Protein AF-A0A383B8U0-F1 (afdb_monomer_lite)

Foldseek 3Di:
DPDDDAAQPNDPLLVVLVVVVVVCVVVVHDQQADAFDFDDDPPDDDDPVSVVRVVSSVSNVVSNVSVVTD

InterPro domains:
  IPR002904 Lysine-tRNA ligase [PF01921] (11-68)
  IPR002904 Lysine-tRNA ligase [PTHR37940] (11-70)
  IPR014729 Rossmann-like alpha/beta/alpha sandwich fold [G3DSA:3.40.50.620] (11-70)

Radius of gyration: 14.83 Å; chains: 1; bounding box: 36×29×45 Å

Secondary structure (DSSP, 8-state):
-PPPPP-TTS-HHHHHHHHHHHHHHHTT---S---------TTS---HHHHHHHHHHHHHHHHHHHTT--

pLDDT: mean 93.25, std 6.88, range [54.56, 98.25]

Sequence (70 aa):
MTEQKIIGKGTWIDKLAHELIEREKQLGRKTDLVRVESGLGASGIPHIGSLGDAVRAYGVKLALENLGYK

Organism: NCBI:txid408172

Structure (mmCIF, N/CA/C/O backbone):
data_AF-A0A383B8U0-F1
#
_entry.id   AF-A0A383B8U0-F1
#
loop_
_atom_site.group_PDB
_atom_site.id
_atom_site.type_symbol
_atom_site.label_atom_id
_atom_site.label_alt_id
_atom_site.label_comp_id
_atom_site.label_asym_id
_atom_site.label_entity_id
_atom_site.label_seq_id
_atom_site.pdbx_PDB_ins_code
_atom_site.Cartn_x
_atom_site.Cartn_y
_atom_site.Cartn_z
_atom_site.occupancy
_atom_site.B_iso_or_equiv
_atom_site.auth_seq_id
_atom_site.auth_comp_id
_atom_site.auth_asym_id
_atom_site.auth_atom_id
_atom_site.pdbx_PDB_model_num
ATOM 1 N N . MET A 1 1 ? 1.570 21.934 22.441 1.00 54.56 1 MET A N 1
ATOM 2 C CA . MET A 1 1 ? 1.990 21.160 21.252 1.00 54.56 1 MET A CA 1
ATOM 3 C C . MET A 1 1 ? 0.927 20.105 21.022 1.00 54.56 1 MET A C 1
ATOM 5 O O . MET A 1 1 ? 0.636 19.375 21.955 1.00 54.56 1 MET A O 1
ATOM 9 N N . THR A 1 2 ? 0.274 20.081 19.862 1.00 66.69 2 THR A N 1
ATOM 10 C CA . THR A 1 2 ? -0.649 18.990 19.510 1.00 66.69 2 THR A CA 1
ATOM 11 C C . THR A 1 2 ? 0.161 17.712 19.316 1.00 66.69 2 THR A C 1
ATOM 13 O O . THR A 1 2 ? 1.086 17.712 18.502 1.00 66.69 2 THR A O 1
ATOM 16 N N . GLU A 1 3 ? -0.145 16.652 20.065 1.00 80.50 3 GLU A N 1
ATOM 17 C CA . GLU A 1 3 ? 0.475 15.339 19.861 1.00 80.50 3 GLU A CA 1
ATOM 18 C C . GLU A 1 3 ? 0.229 14.866 18.425 1.00 80.50 3 GLU A C 1
ATOM 20 O O . GLU A 1 3 ? -0.903 14.859 17.935 1.00 80.50 3 GLU A O 1
ATOM 25 N N . GLN A 1 4 ? 1.302 14.491 17.727 1.00 81.44 4 GLN A N 1
ATOM 26 C CA . GLN A 1 4 ? 1.182 13.877 16.412 1.00 81.44 4 GLN A CA 1
ATOM 27 C C . GLN A 1 4 ? 0.728 12.429 16.587 1.00 81.44 4 GLN A C 1
ATOM 29 O O . GLN A 1 4 ? 1.430 11.610 17.178 1.00 81.44 4 GLN A O 1
ATOM 34 N N . LYS A 1 5 ? -0.453 12.107 16.055 1.00 89.12 5 LYS A N 1
ATOM 35 C CA . LYS A 1 5 ? -0.965 10.737 16.025 1.00 89.12 5 LYS A CA 1
ATOM 36 C C . LYS A 1 5 ? -0.073 9.872 15.130 1.00 89.12 5 LYS A C 1
ATOM 38 O O . LYS A 1 5 ? 0.058 10.146 13.938 1.00 89.12 5 LYS A O 1
ATOM 43 N N . ILE A 1 6 ? 0.486 8.803 15.692 1.00 92.06 6 ILE A N 1
ATOM 44 C CA . ILE A 1 6 ? 1.236 7.787 14.944 1.00 92.06 6 ILE A CA 1
ATOM 45 C C . ILE A 1 6 ? 0.253 6.732 14.421 1.00 92.06 6 ILE A C 1
ATOM 47 O O . ILE A 1 6 ? -0.588 6.232 15.167 1.00 92.06 6 ILE A O 1
ATOM 51 N N . ILE A 1 7 ? 0.344 6.410 13.129 1.00 93.25 7 ILE A N 1
ATOM 52 C CA . ILE A 1 7 ? -0.463 5.379 12.461 1.00 93.25 7 ILE A CA 1
ATOM 53 C C . ILE A 1 7 ? 0.460 4.213 12.111 1.00 93.25 7 ILE A C 1
ATOM 55 O O . ILE A 1 7 ? 1.499 4.431 11.489 1.00 93.25 7 ILE A O 1
ATOM 59 N N . GLY A 1 8 ? 0.082 2.987 12.484 1.00 90.75 8 GLY A N 1
ATOM 60 C CA . GLY A 1 8 ? 0.864 1.788 12.172 1.00 90.75 8 GLY A CA 1
ATOM 61 C C . GLY A 1 8 ? 2.301 1.900 12.684 1.00 90.75 8 GLY A C 1
ATOM 62 O O . GLY A 1 8 ? 2.525 2.122 13.873 1.00 90.75 8 GLY A O 1
ATOM 63 N N . LYS A 1 9 ? 3.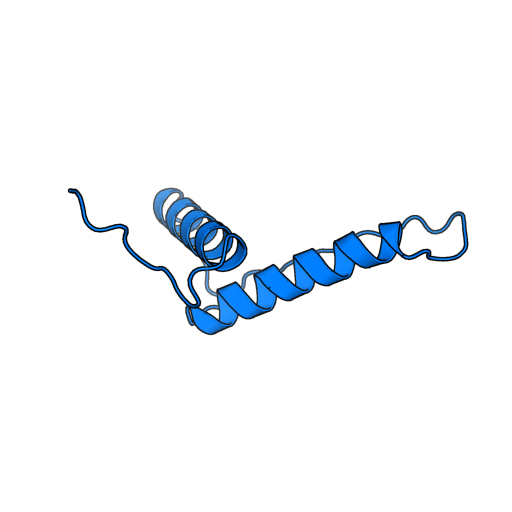277 1.780 11.776 1.00 93.38 9 LYS A N 1
ATOM 64 C CA . LYS A 1 9 ? 4.711 1.914 12.089 1.00 93.38 9 LYS A CA 1
ATOM 65 C C . LYS A 1 9 ? 5.222 3.359 12.024 1.00 93.38 9 LYS A C 1
ATOM 67 O O . LYS A 1 9 ? 6.423 3.584 12.149 1.00 93.38 9 LYS A O 1
ATOM 72 N N . GLY A 1 10 ? 4.339 4.334 11.816 1.00 94.12 10 GLY A N 1
ATOM 73 C CA . GLY A 1 10 ? 4.696 5.747 11.698 1.00 94.12 10 GLY A CA 1
ATOM 74 C C . GLY A 1 10 ? 5.307 6.121 10.349 1.00 94.12 10 GLY A C 1
ATOM 75 O O . GLY A 1 10 ? 5.957 7.159 10.244 1.00 94.12 10 GLY A O 1
ATOM 76 N N . THR A 1 11 ? 5.121 5.298 9.312 1.00 95.31 11 THR A N 1
ATOM 77 C CA . THR A 1 11 ? 5.599 5.610 7.961 1.00 95.31 11 THR A CA 1
ATOM 78 C C . THR A 1 11 ? 4.555 6.390 7.164 1.00 95.31 11 THR A C 1
ATOM 80 O O . THR A 1 11 ? 3.358 6.380 7.457 1.00 95.31 11 THR A O 1
ATOM 83 N N . TRP A 1 12 ? 4.996 7.042 6.089 1.00 95.94 12 TRP A N 1
ATOM 84 C CA . TRP A 1 12 ? 4.081 7.699 5.153 1.00 95.94 12 TRP A CA 1
ATOM 85 C C . TRP A 1 12 ? 3.157 6.699 4.431 1.00 95.94 12 TRP A C 1
ATOM 87 O O . TRP A 1 12 ? 2.045 7.062 4.056 1.00 95.94 12 TRP A O 1
ATOM 97 N N . ILE A 1 13 ? 3.584 5.440 4.280 1.00 97.25 13 ILE A N 1
ATOM 98 C CA . ILE A 1 13 ? 2.789 4.370 3.662 1.00 97.25 13 ILE A CA 1
ATOM 99 C C . ILE A 1 13 ? 1.632 3.966 4.584 1.00 97.25 13 ILE A C 1
ATOM 101 O O . ILE A 1 13 ? 0.513 3.787 4.109 1.00 97.25 13 ILE A O 1
ATOM 105 N N . ASP A 1 14 ? 1.873 3.895 5.899 1.00 97.00 14 ASP A N 1
ATOM 106 C CA . ASP A 1 14 ? 0.821 3.623 6.889 1.00 97.00 14 ASP A CA 1
ATOM 107 C C . ASP A 1 14 ? -0.274 4.698 6.838 1.00 97.00 14 ASP A C 1
ATOM 109 O O . ASP A 1 14 ? -1.467 4.389 6.844 1.00 97.00 14 ASP A O 1
ATOM 113 N N . LYS A 1 15 ? 0.133 5.971 6.732 1.00 96.44 15 LYS A N 1
ATOM 114 C CA . LYS A 1 15 ? -0.799 7.093 6.581 1.00 96.44 15 LYS A CA 1
ATOM 115 C C . LYS A 1 15 ? -1.606 6.982 5.285 1.00 96.44 15 LYS A C 1
ATOM 117 O O . LYS A 1 15 ? -2.825 7.118 5.331 1.00 96.44 15 LYS A O 1
ATOM 122 N N . LEU A 1 16 ? -0.949 6.700 4.160 1.00 97.12 16 LEU A N 1
ATOM 123 C CA . LEU A 1 16 ? -1.613 6.539 2.864 1.00 97.12 16 LEU A CA 1
ATOM 124 C C . LEU A 1 16 ? -2.658 5.417 2.901 1.00 97.12 16 LEU A C 1
ATOM 126 O O . LEU A 1 16 ? -3.790 5.624 2.469 1.00 97.12 16 LEU A O 1
ATOM 130 N N . ALA A 1 17 ? -2.305 4.247 3.442 1.00 97.69 17 ALA A N 1
ATOM 131 C CA . ALA A 1 17 ? -3.228 3.120 3.568 1.00 97.69 17 ALA A CA 1
ATOM 132 C C . ALA A 1 17 ? -4.431 3.464 4.465 1.00 97.69 17 ALA A C 1
ATOM 134 O O . ALA A 1 17 ? -5.569 3.140 4.127 1.00 97.69 17 ALA A O 1
ATOM 135 N N . HIS A 1 18 ? -4.197 4.171 5.575 1.00 97.19 18 HIS A N 1
ATOM 136 C CA . HIS A 1 18 ? -5.262 4.621 6.470 1.00 97.19 18 HIS A CA 1
ATOM 137 C C . HIS A 1 18 ? -6.226 5.595 5.783 1.00 97.19 18 HIS A C 1
ATOM 139 O O . HIS A 1 18 ? -7.437 5.390 5.829 1.00 97.19 18 HIS A O 1
ATOM 145 N N . GLU A 1 19 ? -5.703 6.619 5.107 1.00 97.38 19 GLU A N 1
ATOM 146 C CA . GLU A 1 19 ? -6.519 7.612 4.398 1.00 97.38 19 GLU A CA 1
ATOM 147 C C . GLU A 1 19 ? -7.304 6.992 3.234 1.00 97.38 19 GLU A C 1
ATOM 149 O O . GLU A 1 19 ? -8.462 7.351 3.016 1.00 97.38 19 GLU A O 1
ATOM 154 N N . LEU A 1 20 ? -6.716 6.021 2.525 1.00 97.19 20 LEU A N 1
ATOM 155 C CA . LEU A 1 20 ? -7.399 5.265 1.476 1.00 97.19 20 LEU A CA 1
ATOM 156 C C . LEU A 1 20 ? -8.625 4.527 2.029 1.00 97.19 20 LEU A C 1
ATOM 158 O O . LEU A 1 20 ? -9.720 4.661 1.487 1.00 97.19 20 LEU A O 1
ATOM 162 N N . ILE A 1 21 ? -8.464 3.795 3.131 1.00 97.81 21 ILE A N 1
ATOM 163 C CA . ILE A 1 21 ? -9.562 3.062 3.767 1.00 97.81 21 ILE A CA 1
ATOM 164 C C . ILE A 1 21 ? -10.655 4.004 4.278 1.00 97.81 21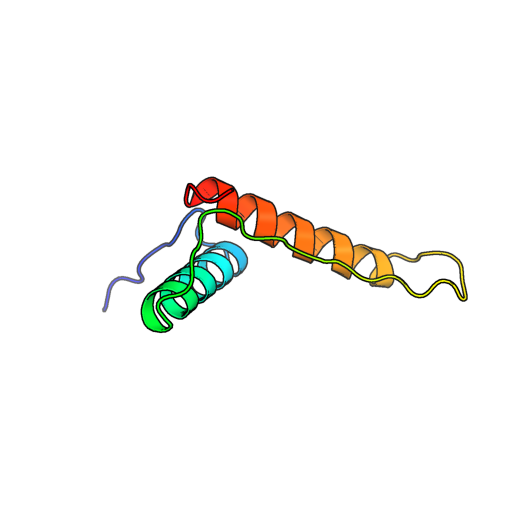 ILE A C 1
ATOM 166 O O . ILE A 1 21 ? -11.838 3.745 4.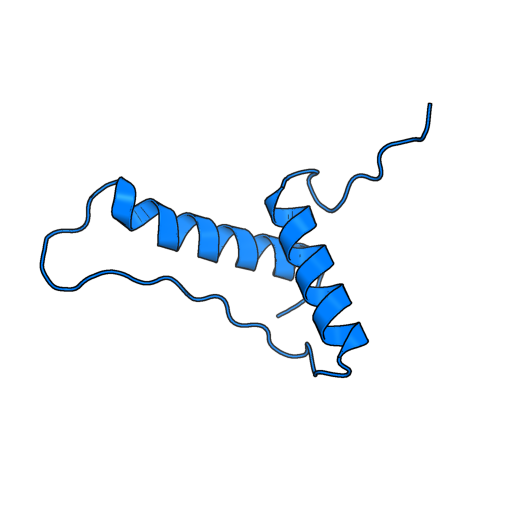054 1.00 97.81 21 ILE A O 1
ATOM 170 N N . GLU A 1 22 ? -10.286 5.099 4.944 1.00 97.38 22 GLU A N 1
ATOM 171 C CA . GLU A 1 22 ? -11.266 6.070 5.439 1.00 97.38 22 GLU A CA 1
ATOM 172 C C . GLU A 1 22 ? -12.061 6.697 4.290 1.00 97.38 22 GLU A C 1
ATOM 174 O O . GLU A 1 22 ? -13.282 6.825 4.383 1.00 97.38 22 GLU A O 1
ATOM 179 N N . ARG A 1 23 ? -11.406 6.989 3.161 1.00 98.06 23 ARG A N 1
ATOM 180 C CA . ARG A 1 23 ? -12.087 7.441 1.946 1.00 98.06 23 ARG A CA 1
ATOM 181 C C . ARG A 1 23 ? -13.064 6.395 1.409 1.00 98.06 23 ARG A C 1
ATOM 183 O O . ARG A 1 23 ? -14.197 6.748 1.090 1.00 98.06 23 ARG A O 1
ATOM 190 N N . GLU A 1 24 ? -12.668 5.128 1.285 1.00 97.62 24 GLU A N 1
ATOM 191 C CA . GLU A 1 24 ? -13.573 4.090 0.765 1.00 97.62 24 GLU A CA 1
ATOM 192 C C . GLU A 1 24 ? -14.798 3.893 1.676 1.00 97.62 24 GLU A C 1
ATOM 194 O O . GLU A 1 24 ? -15.916 3.764 1.171 1.00 97.62 24 GLU A O 1
ATOM 199 N N . LYS A 1 25 ? -14.623 3.983 3.004 1.00 96.94 25 LYS A N 1
ATOM 200 C CA . LYS A 1 25 ? -15.736 3.986 3.970 1.00 96.94 25 LYS A CA 1
ATOM 201 C C . LYS A 1 25 ? -16.654 5.195 3.801 1.00 96.94 25 LYS A C 1
ATOM 203 O O . LYS A 1 25 ? -17.870 5.026 3.787 1.00 96.94 25 LYS A O 1
ATOM 208 N N . GLN A 1 26 ? -16.096 6.398 3.637 1.00 98.25 26 GLN A N 1
ATOM 209 C CA . GLN A 1 26 ? -16.875 7.620 3.380 1.00 98.25 26 GLN A CA 1
ATOM 210 C C . GLN A 1 26 ? -17.696 7.520 2.088 1.00 98.25 26 GLN A C 1
ATOM 212 O O . GLN A 1 26 ? -18.808 8.037 2.020 1.00 98.25 26 GLN A O 1
ATOM 217 N N . LEU A 1 27 ? -17.170 6.827 1.077 1.00 97.94 27 LEU A N 1
ATOM 218 C CA . LEU A 1 27 ? -17.860 6.561 -0.187 1.00 97.94 27 LEU A CA 1
ATOM 219 C C . LEU A 1 27 ? -18.846 5.380 -0.113 1.00 97.94 27 LEU A C 1
ATOM 221 O O . LEU A 1 27 ? -19.485 5.070 -1.119 1.00 97.94 27 LEU A O 1
ATOM 225 N N . GLY A 1 28 ? -18.962 4.699 1.033 1.00 97.38 28 GLY A N 1
ATOM 226 C CA . GLY A 1 28 ? -19.839 3.539 1.214 1.00 97.38 28 GLY A CA 1
ATOM 227 C C . GLY A 1 28 ? -19.425 2.309 0.399 1.00 97.38 28 GLY A C 1
ATOM 228 O O . GLY A 1 28 ? -20.264 1.465 0.081 1.00 97.38 28 GLY A O 1
ATOM 229 N N . ARG A 1 29 ? -18.148 2.205 0.013 1.00 96.75 29 ARG A N 1
ATOM 230 C CA . ARG A 1 29 ? -17.629 1.084 -0.778 1.00 96.75 29 ARG A CA 1
ATOM 231 C C . ARG A 1 29 ? -17.149 -0.041 0.127 1.00 96.75 29 ARG A C 1
ATOM 233 O O . ARG A 1 29 ? -16.673 0.181 1.236 1.00 9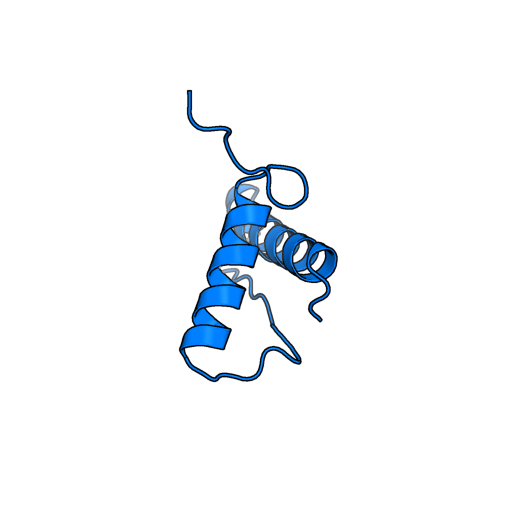6.75 29 ARG A O 1
ATOM 240 N N . LYS A 1 30 ? -17.265 -1.271 -0.371 1.00 95.31 30 LYS A N 1
ATOM 241 C CA . LYS A 1 30 ? -16.796 -2.457 0.347 1.00 95.31 30 LYS A CA 1
ATOM 242 C C . LYS A 1 30 ? -15.272 -2.486 0.370 1.00 95.31 30 LYS A C 1
ATOM 244 O O . LYS A 1 30 ? -14.638 -2.366 -0.674 1.00 95.31 30 LYS A O 1
ATOM 249 N N . THR A 1 31 ? -14.713 -2.714 1.551 1.00 95.81 31 THR A N 1
ATOM 250 C CA . THR A 1 31 ? -13.268 -2.855 1.784 1.00 95.81 31 THR A CA 1
ATOM 251 C C . THR A 1 31 ? -12.883 -4.297 2.124 1.00 95.81 31 THR A C 1
ATOM 253 O O . THR A 1 31 ? -11.824 -4.531 2.694 1.00 95.81 31 THR A O 1
ATOM 256 N N . ASP A 1 32 ? -13.744 -5.267 1.799 1.00 94.56 32 ASP A N 1
ATOM 257 C CA . ASP A 1 32 ? -13.533 -6.696 2.088 1.00 94.56 32 ASP A CA 1
ATOM 258 C C . ASP A 1 32 ? -12.313 -7.272 1.343 1.00 94.56 32 ASP A C 1
ATOM 260 O O . ASP A 1 32 ? -11.750 -8.290 1.746 1.00 94.56 32 ASP A O 1
ATOM 264 N N . LEU A 1 33 ? -11.938 -6.637 0.227 1.00 95.19 33 LEU A N 1
ATOM 265 C CA . LEU A 1 33 ? -10.764 -6.958 -0.573 1.00 95.19 33 LEU A CA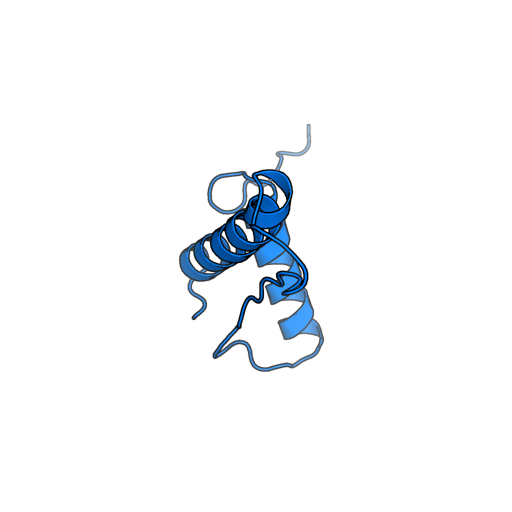 1
ATOM 266 C C . LEU A 1 33 ? -10.233 -5.690 -1.251 1.00 95.19 33 LEU A C 1
ATOM 268 O O . LEU A 1 33 ? -10.925 -5.095 -2.081 1.00 95.19 33 LEU A O 1
ATOM 272 N N . VAL A 1 34 ? -8.992 -5.318 -0.950 1.00 95.88 34 VAL A N 1
ATOM 273 C CA . VAL A 1 34 ? -8.296 -4.169 -1.535 1.00 95.88 34 VAL A CA 1
ATOM 274 C C . VAL A 1 34 ? -7.092 -4.670 -2.322 1.00 95.88 34 VAL A C 1
ATOM 276 O O . VAL A 1 34 ? -6.179 -5.289 -1.787 1.00 95.88 34 VAL A O 1
ATOM 279 N N . ARG A 1 35 ? -7.072 -4.399 -3.629 1.00 96.38 35 ARG A N 1
ATOM 280 C CA . ARG A 1 35 ? -5.961 -4.802 -4.498 1.00 96.38 35 ARG A CA 1
ATOM 281 C C . ARG A 1 35 ? -5.021 -3.629 -4.723 1.00 96.38 35 ARG A C 1
ATOM 283 O O . ARG A 1 35 ? -5.466 -2.550 -5.104 1.00 96.38 35 ARG A O 1
ATOM 290 N N . VAL A 1 36 ? -3.731 -3.871 -4.526 1.00 96.81 36 VAL A N 1
ATOM 291 C CA . VAL A 1 36 ? -2.672 -2.987 -5.019 1.00 96.81 36 VAL A CA 1
ATOM 292 C C . VAL A 1 36 ? -2.243 -3.440 -6.408 1.00 96.81 36 VAL A C 1
ATOM 294 O O . VAL A 1 36 ? -2.344 -4.620 -6.745 1.00 96.81 36 VAL A O 1
ATOM 297 N N . GLU A 1 37 ? -1.731 -2.507 -7.194 1.00 96.69 37 GLU A N 1
ATOM 298 C CA . GLU A 1 37 ? -1.215 -2.764 -8.531 1.00 96.69 37 GLU A CA 1
ATOM 299 C C . GLU A 1 37 ? 0.149 -2.094 -8.678 1.00 96.69 37 GLU A C 1
ATOM 301 O O . GLU A 1 37 ? 0.398 -1.040 -8.091 1.00 96.69 37 GLU A O 1
ATOM 306 N N . SER A 1 38 ? 1.025 -2.719 -9.459 1.00 94.75 38 SER A N 1
ATOM 307 C CA . SER A 1 38 ? 2.245 -2.099 -9.964 1.00 94.75 38 SER A CA 1
ATOM 308 C C . SER A 1 38 ? 2.362 -2.355 -11.455 1.00 94.75 38 SER A C 1
ATOM 310 O O . SER A 1 38 ? 2.050 -3.458 -11.912 1.00 94.75 38 SER A O 1
ATOM 312 N N . GLY A 1 39 ? 2.860 -1.372 -12.194 1.00 92.12 39 GLY A N 1
ATOM 313 C CA . GLY A 1 39 ? 3.029 -1.451 -13.639 1.00 92.12 39 GLY A CA 1
ATOM 314 C C . GLY A 1 39 ? 4.493 -1.511 -14.055 1.00 92.12 39 GLY A C 1
ATOM 315 O O . GLY A 1 39 ? 5.364 -0.892 -13.446 1.00 92.12 39 GLY A O 1
ATOM 316 N N . LEU A 1 40 ? 4.763 -2.221 -15.150 1.00 89.69 40 LEU A N 1
ATOM 317 C CA . LEU A 1 40 ? 6.066 -2.219 -15.805 1.00 89.69 40 LEU A CA 1
ATOM 318 C C . LEU A 1 40 ? 5.888 -2.191 -17.325 1.00 89.69 40 LEU A C 1
ATOM 320 O O . LEU A 1 40 ? 5.146 -2.996 -17.885 1.00 89.69 40 LEU A O 1
ATOM 324 N N . GLY A 1 41 ? 6.595 -1.284 -17.999 1.00 89.00 41 GLY A N 1
ATOM 325 C CA . GLY A 1 41 ? 6.631 -1.249 -19.459 1.00 89.00 41 GLY A CA 1
ATOM 326 C C . GLY A 1 41 ? 7.368 -2.462 -20.030 1.00 89.00 41 GLY A C 1
ATOM 327 O O . GLY A 1 41 ? 8.513 -2.716 -19.669 1.00 89.00 41 GLY A O 1
ATOM 328 N N . ALA A 1 42 ? 6.735 -3.181 -20.961 1.00 87.94 42 ALA A N 1
ATOM 329 C CA . ALA A 1 42 ? 7.301 -4.380 -21.594 1.00 87.94 42 ALA A CA 1
ATOM 330 C C . ALA A 1 42 ? 8.325 -4.084 -22.712 1.00 87.94 42 ALA A C 1
ATOM 332 O O . ALA A 1 42 ? 8.771 -4.991 -23.407 1.00 87.94 42 ALA A O 1
ATOM 333 N N . SER A 1 43 ? 8.686 -2.817 -22.921 1.00 90.38 43 SER A N 1
ATOM 334 C CA . SER A 1 43 ? 9.546 -2.374 -24.023 1.00 90.38 43 SER A CA 1
ATOM 335 C C . SER A 1 43 ? 11.048 -2.489 -23.739 1.00 90.38 43 SER A C 1
ATOM 337 O O . SER A 1 43 ? 11.849 -2.135 -24.601 1.00 90.38 43 SER A O 1
ATOM 339 N N . GLY A 1 44 ? 11.458 -2.929 -22.546 1.00 87.00 44 GLY A N 1
ATOM 340 C CA . GLY A 1 44 ? 12.869 -2.971 -22.161 1.00 87.00 44 GLY A CA 1
ATOM 341 C C . GLY A 1 44 ? 13.155 -3.814 -20.921 1.00 87.00 44 GLY A C 1
ATOM 342 O O . GLY A 1 44 ? 12.256 -4.392 -20.314 1.00 87.00 44 GLY A O 1
ATOM 343 N N . ILE A 1 45 ? 14.437 -3.884 -20.554 1.00 90.94 45 ILE A N 1
ATOM 344 C CA .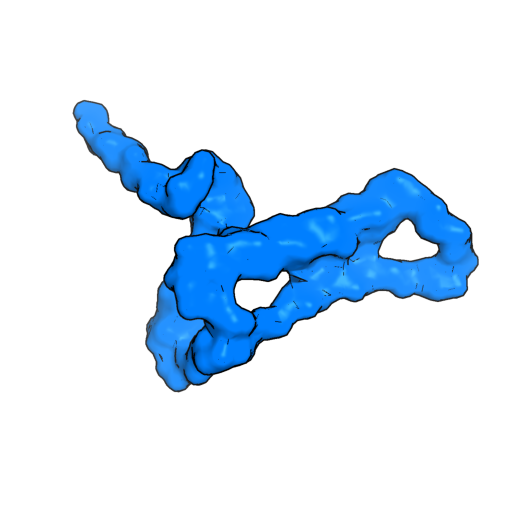 ILE A 1 45 ? 14.905 -4.618 -19.371 1.00 90.94 45 ILE A CA 1
ATOM 345 C C . ILE A 1 45 ? 14.574 -3.800 -18.108 1.00 90.94 45 ILE A C 1
ATOM 347 O O . ILE A 1 45 ? 14.885 -2.605 -18.074 1.00 90.94 45 ILE A O 1
ATOM 351 N N . PRO A 1 46 ? 13.981 -4.412 -17.062 1.00 88.81 46 PRO A N 1
ATOM 352 C CA . PRO A 1 46 ? 13.728 -3.731 -15.797 1.00 88.81 46 PRO A CA 1
ATOM 353 C C . PRO A 1 46 ? 15.008 -3.123 -15.209 1.00 88.81 46 PRO A C 1
ATOM 355 O O . PRO A 1 46 ? 16.063 -3.755 -15.202 1.00 88.81 46 PRO A O 1
ATOM 358 N N . HIS A 1 47 ? 14.904 -1.916 -14.658 1.00 90.50 47 HIS A N 1
ATOM 359 C CA . HIS A 1 47 ? 15.993 -1.245 -13.948 1.00 90.50 47 HIS A CA 1
ATOM 360 C C . HIS A 1 47 ? 15.536 -0.803 -12.553 1.00 90.50 47 HIS A C 1
ATOM 362 O O . HIS A 1 47 ? 14.363 -0.900 -12.196 1.00 90.50 47 HIS A O 1
ATOM 368 N N . ILE A 1 48 ? 16.461 -0.292 -11.737 1.00 91.50 48 ILE A N 1
ATOM 369 C CA . ILE A 1 48 ? 16.173 0.046 -10.332 1.00 91.50 48 ILE A CA 1
ATOM 370 C C . ILE A 1 48 ? 14.999 1.026 -10.169 1.00 91.50 48 ILE A C 1
ATOM 372 O O . ILE A 1 48 ? 14.215 0.914 -9.232 1.00 91.50 48 ILE A O 1
ATOM 376 N N . GLY A 1 49 ? 14.837 1.948 -11.121 1.00 87.81 49 GLY A N 1
ATOM 377 C CA . GLY A 1 49 ? 13.718 2.887 -11.141 1.00 87.81 49 GLY A CA 1
ATOM 378 C C . GLY A 1 49 ? 12.380 2.197 -11.401 1.00 87.81 49 GLY A C 1
ATOM 379 O O . GLY A 1 49 ? 11.400 2.498 -10.727 1.00 87.81 49 GLY A O 1
ATOM 380 N N . SER A 1 50 ? 12.345 1.227 -12.318 1.00 86.56 50 SER A N 1
ATOM 381 C CA . SER A 1 50 ? 11.123 0.485 -12.630 1.00 86.56 50 SER A CA 1
ATOM 382 C C . SER A 1 50 ? 10.730 -0.500 -11.520 1.00 86.56 50 SER A C 1
ATOM 384 O O . SER A 1 50 ? 9.548 -0.758 -11.320 1.00 86.56 50 SER A O 1
ATOM 386 N N . LEU A 1 51 ? 11.697 -0.998 -10.739 1.00 91.69 51 LEU A N 1
ATOM 387 C CA . LEU A 1 51 ? 11.435 -1.794 -9.531 1.00 91.69 51 LEU A CA 1
ATOM 388 C C . LEU A 1 51 ? 10.743 -0.975 -8.425 1.00 91.69 51 LEU A C 1
ATOM 390 O O . LEU A 1 51 ? 9.968 -1.523 -7.639 1.00 91.69 51 LEU A O 1
ATOM 394 N N . GLY A 1 52 ? 11.003 0.335 -8.362 1.00 93.88 52 GLY A N 1
ATOM 395 C CA . GLY A 1 52 ? 10.452 1.216 -7.331 1.00 93.88 52 GLY A CA 1
ATOM 396 C C . GLY A 1 52 ? 8.922 1.233 -7.291 1.00 93.88 52 GLY A C 1
ATOM 397 O O . GLY A 1 52 ? 8.342 1.412 -6.220 1.00 93.88 52 GLY A O 1
ATOM 398 N N . ASP A 1 53 ? 8.255 1.001 -8.422 1.00 93.31 53 ASP A N 1
ATOM 399 C CA . ASP A 1 53 ? 6.797 0.910 -8.456 1.00 93.31 53 ASP A CA 1
ATOM 400 C C . ASP A 1 53 ? 6.273 -0.339 -7.737 1.00 93.31 53 ASP A C 1
ATOM 402 O O . ASP A 1 53 ? 5.469 -0.231 -6.810 1.00 93.31 53 ASP A O 1
ATOM 406 N N . ALA A 1 54 ? 6.831 -1.508 -8.064 1.00 94.12 54 ALA A N 1
ATOM 407 C CA . ALA A 1 54 ? 6.499 -2.774 -7.414 1.00 94.12 54 ALA A CA 1
ATOM 408 C C . ALA A 1 54 ? 6.755 -2.736 -5.900 1.00 94.12 54 ALA A C 1
ATOM 410 O O . ALA A 1 54 ? 5.922 -3.187 -5.113 1.00 94.12 54 ALA A O 1
ATOM 411 N N . VAL A 1 55 ? 7.876 -2.142 -5.472 1.00 96.06 55 VAL A N 1
ATOM 412 C CA . VAL A 1 55 ? 8.214 -2.021 -4.045 1.00 96.06 55 VAL A CA 1
ATOM 413 C C . VAL A 1 55 ? 7.220 -1.123 -3.308 1.00 96.06 55 VAL A C 1
ATOM 415 O O . VAL A 1 55 ? 6.789 -1.470 -2.208 1.00 96.06 55 VAL A O 1
ATOM 418 N N . ARG A 1 56 ? 6.812 0.010 -3.896 1.00 95.50 56 ARG A N 1
ATOM 419 C CA . ARG A 1 56 ? 5.817 0.903 -3.278 1.00 95.50 56 ARG A CA 1
ATOM 420 C C . ARG A 1 56 ? 4.445 0.243 -3.191 1.00 95.50 56 ARG A C 1
ATOM 422 O O . ARG A 1 56 ? 3.843 0.284 -2.121 1.00 95.50 56 ARG A O 1
ATOM 429 N N . ALA A 1 57 ? 3.982 -0.398 -4.264 1.00 96.62 57 ALA A N 1
ATOM 430 C CA . ALA A 1 57 ? 2.714 -1.127 -4.267 1.00 96.62 57 ALA A CA 1
ATOM 431 C C . ALA A 1 57 ? 2.703 -2.226 -3.194 1.00 96.62 57 ALA A C 1
ATOM 433 O O . ALA A 1 57 ? 1.769 -2.316 -2.395 1.00 96.62 57 ALA A O 1
ATOM 434 N N . TYR A 1 58 ? 3.787 -3.002 -3.102 1.00 97.12 58 TYR A N 1
ATOM 435 C CA . TYR A 1 58 ? 3.934 -4.021 -2.067 1.00 97.12 58 TYR A CA 1
ATOM 436 C C . TYR A 1 58 ? 3.978 -3.424 -0.653 1.00 97.12 58 TYR A C 1
ATOM 438 O O . TYR A 1 58 ? 3.361 -3.962 0.265 1.00 97.12 58 TYR A O 1
ATOM 446 N N . GLY A 1 59 ? 4.636 -2.277 -0.472 1.00 97.31 59 GLY A N 1
ATOM 447 C CA . GLY A 1 59 ? 4.619 -1.536 0.789 1.00 97.31 59 GLY A CA 1
ATOM 448 C C . GLY A 1 59 ? 3.204 -1.146 1.223 1.00 97.31 59 GLY A C 1
ATOM 449 O O . GLY A 1 59 ? 2.841 -1.363 2.378 1.00 97.31 59 GLY A O 1
ATOM 450 N N . VAL A 1 60 ? 2.382 -0.633 0.299 1.00 97.94 60 VAL A N 1
ATOM 451 C CA . VAL A 1 60 ? 0.972 -0.301 0.573 1.00 97.94 60 VAL A CA 1
ATOM 452 C C . VAL A 1 60 ? 0.181 -1.548 0.960 1.00 97.94 60 VAL A C 1
ATOM 454 O O . VAL A 1 60 ? -0.578 -1.501 1.924 1.00 97.94 60 VAL A O 1
ATOM 457 N N . LYS A 1 61 ? 0.402 -2.680 0.281 1.00 97.81 61 LYS A N 1
ATOM 458 C CA . LYS A 1 61 ? -0.224 -3.960 0.643 1.00 97.81 61 LYS A CA 1
ATOM 459 C C . LYS A 1 61 ? 0.102 -4.361 2.078 1.00 97.81 61 LYS A C 1
ATOM 461 O O . LYS A 1 61 ? -0.805 -4.685 2.835 1.00 97.81 61 LYS A O 1
ATOM 466 N N . LEU A 1 62 ? 1.373 -4.286 2.478 1.00 97.44 62 LEU A N 1
ATOM 467 C CA . LEU A 1 62 ? 1.773 -4.594 3.854 1.00 97.44 62 LEU A CA 1
ATOM 468 C C . LEU A 1 62 ? 1.141 -3.632 4.869 1.00 97.44 62 LEU A C 1
ATOM 470 O O . LEU A 1 62 ? 0.760 -4.051 5.958 1.00 97.44 62 LEU A O 1
ATOM 474 N N . ALA A 1 63 ? 1.022 -2.347 4.533 1.00 97.69 63 ALA A N 1
ATOM 475 C CA . ALA A 1 63 ? 0.366 -1.372 5.400 1.00 97.69 63 ALA A CA 1
ATOM 476 C C . ALA A 1 63 ? -1.140 -1.649 5.552 1.00 97.69 63 ALA A C 1
ATOM 478 O O . ALA A 1 63 ? -1.656 -1.579 6.664 1.00 97.69 63 ALA A O 1
ATOM 479 N N . LEU A 1 64 ? -1.834 -2.021 4.471 1.00 97.44 64 LEU A N 1
ATOM 480 C CA . LEU A 1 64 ? -3.244 -2.426 4.510 1.00 97.44 64 LEU A CA 1
ATOM 481 C C . LEU A 1 64 ? -3.453 -3.678 5.372 1.00 97.44 64 LEU A C 1
ATOM 483 O O . LEU A 1 64 ? -4.355 -3.694 6.209 1.00 97.44 64 LEU A O 1
ATOM 487 N N . GLU A 1 65 ? -2.578 -4.678 5.246 1.00 96.56 65 GLU A N 1
ATOM 488 C CA . GLU A 1 65 ? -2.612 -5.878 6.091 1.00 96.56 65 GLU A CA 1
ATOM 489 C C . GLU A 1 65 ? -2.365 -5.559 7.568 1.00 96.56 65 GLU A C 1
ATOM 491 O O . GLU A 1 65 ? -3.072 -6.074 8.433 1.00 96.56 65 GLU A O 1
ATOM 496 N N . ASN A 1 66 ? -1.424 -4.659 7.877 1.00 95.75 66 ASN A N 1
ATOM 497 C CA . ASN A 1 66 ? -1.192 -4.206 9.253 1.00 95.75 66 ASN A CA 1
ATOM 498 C C . ASN A 1 66 ? -2.417 -3.486 9.847 1.00 95.75 66 ASN A C 1
ATOM 500 O O . ASN A 1 66 ? -2.604 -3.500 11.062 1.00 95.75 66 ASN A O 1
ATOM 504 N N . LEU A 1 67 ? -3.246 -2.857 9.006 1.00 94.56 67 LEU A N 1
ATOM 505 C CA . LEU A 1 67 ? -4.517 -2.243 9.401 1.00 94.56 67 LEU A CA 1
ATOM 506 C C . LEU A 1 67 ? -5.675 -3.257 9.503 1.00 94.56 67 LEU A C 1
ATOM 508 O O . LEU A 1 67 ? -6.777 -2.868 9.891 1.00 94.56 67 LEU A O 1
ATOM 512 N N . GLY A 1 68 ? -5.441 -4.532 9.174 1.00 95.69 68 GLY A N 1
ATOM 513 C CA . GLY A 1 68 ? -6.432 -5.609 9.235 1.00 95.69 68 GLY A CA 1
ATOM 514 C C . GLY A 1 68 ? -7.259 -5.800 7.960 1.00 95.69 68 GLY A C 1
ATOM 515 O O . GLY A 1 68 ? -8.292 -6.464 8.014 1.00 95.69 68 GLY A O 1
ATOM 516 N N . TYR A 1 69 ? -6.835 -5.228 6.830 1.00 95.69 69 TYR A N 1
ATOM 517 C CA . TYR A 1 69 ? -7.505 -5.387 5.535 1.00 95.69 69 TYR A CA 1
ATOM 518 C C . TYR A 1 69 ? -6.829 -6.468 4.690 1.00 95.69 69 TYR A C 1
ATOM 520 O O . TYR A 1 69 ? -5.635 -6.731 4.836 1.00 95.69 69 TYR A O 1
ATOM 528 N N . LYS A 1 70 ? -7.617 -7.100 3.818 1.00 89.25 70 LYS A N 1
ATOM 529 C CA . LYS A 1 70 ? -7.176 -8.158 2.905 1.00 89.25 70 LYS A CA 1
ATOM 530 C C . LYS A 1 70 ? -6.911 -7.622 1.505 1.00 89.25 70 LYS A C 1
ATOM 532 O O . LYS A 1 70 ? -7.722 -6.791 1.040 1.00 89.25 70 LYS A O 1
#